Protein AF-A0ABD2PII7-F1 (afdb_monomer_lite)

Foldseek 3Di:
DDDDDQDDDPDPDDDGDPVNVVPFDWDPPPFTWGWDWDFDADPVGTDDTDIDTHGDPDDPPVVNVPPPDPDDDDDDD

Secondary structure (DSSP, 8-state):
--PPP----SSS--PPPHHHHHTSPEE-SSS-EEEEEE--EETTEE-PPEEEEEE-TT---TTGGG-----PPPPP-

pLDDT: mean 81.51, std 18.09, range [45.91, 95.94]

Sequence (77 aa):
MTFMRVYIGHESQCVVPSATLMGAHLDTTTKPAVLFRIAARNEKGYGPATQVRWLQDNLPTAQQANQAAPRKPPLAL

Organism: NCBI:txid1844966

InterPro domains:
  IPR013783 Immunoglobulin-like fold [G3DSA:2.60.40.10] (1-73)
  IPR043536 Host cell factor [PTHR46003] (1-73)

Radius of gyration: 20.08 Å; chains: 1; bounding box: 70×25×38 Å

Structure (mmCIF, N/CA/C/O backbone):
data_AF-A0ABD2PII7-F1
#
_entry.id   AF-A0ABD2PII7-F1
#
loop_
_atom_site.group_PDB
_atom_site.id
_atom_site.type_symbol
_atom_site.label_atom_id
_atom_site.label_alt_id
_atom_site.label_comp_id
_atom_site.label_asym_id
_atom_site.label_entity_id
_atom_site.label_seq_id
_atom_site.pdbx_PDB_ins_code
_atom_site.Cartn_x
_atom_site.Cartn_y
_atom_site.Cartn_z
_atom_site.occupancy
_atom_site.B_iso_or_equiv
_atom_site.auth_seq_id
_atom_site.auth_comp_id
_atom_site.auth_asym_id
_atom_site.auth_atom_id
_atom_site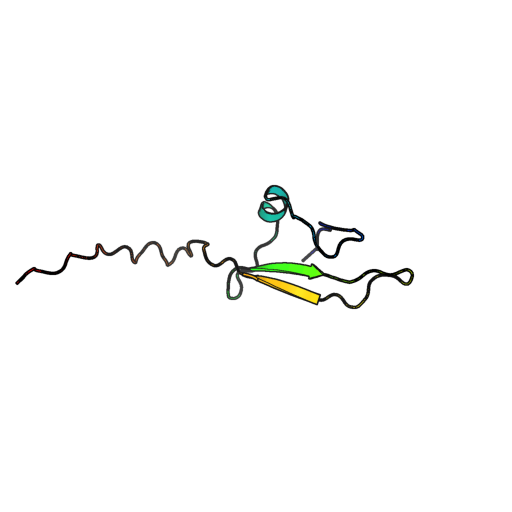.pdbx_PDB_model_num
ATOM 1 N N . MET A 1 1 ? 9.261 -1.258 12.484 1.00 62.31 1 MET A N 1
ATOM 2 C CA . MET A 1 1 ? 8.352 -1.834 11.467 1.00 62.31 1 MET A CA 1
ATOM 3 C C . MET A 1 1 ? 9.127 -2.021 10.178 1.00 62.31 1 MET A C 1
ATOM 5 O O . MET A 1 1 ? 9.811 -1.090 9.778 1.00 62.31 1 MET A O 1
ATOM 9 N N . THR A 1 2 ? 9.053 -3.204 9.567 1.00 82.19 2 THR A N 1
ATOM 10 C CA . THR A 1 2 ? 9.683 -3.487 8.268 1.00 82.19 2 THR A CA 1
ATOM 11 C C . THR A 1 2 ? 8.599 -3.593 7.199 1.00 82.19 2 THR A C 1
ATOM 13 O O . THR A 1 2 ? 7.505 -4.073 7.494 1.00 82.19 2 THR A O 1
ATOM 16 N N . PHE A 1 3 ? 8.876 -3.130 5.982 1.00 87.19 3 PHE A N 1
ATOM 17 C CA . PHE A 1 3 ? 7.946 -3.237 4.856 1.00 87.19 3 PHE A CA 1
ATOM 18 C C . PHE A 1 3 ? 8.313 -4.436 3.984 1.00 87.19 3 PHE A C 1
ATOM 20 O O . PHE A 1 3 ? 9.490 -4.677 3.718 1.00 87.19 3 PHE A O 1
ATOM 27 N N . MET A 1 4 ? 7.302 -5.151 3.492 1.00 91.31 4 MET A N 1
ATOM 28 C CA . MET A 1 4 ? 7.471 -6.182 2.472 1.00 91.31 4 MET A CA 1
ATOM 29 C C . MET A 1 4 ? 7.130 -5.607 1.098 1.00 91.31 4 MET A C 1
ATOM 31 O O . MET A 1 4 ? 6.160 -4.867 0.936 1.00 91.31 4 MET A O 1
ATOM 35 N N . ARG A 1 5 ? 7.926 -5.961 0.091 1.00 92.00 5 ARG A N 1
ATOM 36 C CA . ARG A 1 5 ? 7.658 -5.591 -1.297 1.00 92.00 5 ARG A CA 1
ATOM 37 C C . ARG A 1 5 ? 6.598 -6.520 -1.879 1.00 92.00 5 ARG A C 1
ATOM 39 O O . ARG A 1 5 ? 6.834 -7.717 -1.978 1.00 92.00 5 ARG A O 1
ATOM 46 N N . VAL A 1 6 ? 5.475 -5.946 -2.300 1.00 93.00 6 VAL A N 1
ATOM 47 C CA . VAL A 1 6 ? 4.343 -6.698 -2.871 1.00 93.00 6 VAL A CA 1
ATOM 48 C C . VAL A 1 6 ? 4.132 -6.444 -4.364 1.00 93.00 6 VAL A C 1
ATOM 50 O O . VAL A 1 6 ? 3.491 -7.248 -5.027 1.00 93.00 6 VAL A O 1
ATOM 53 N N . TYR A 1 7 ? 4.691 -5.357 -4.908 1.00 95.56 7 TYR A N 1
ATOM 54 C CA . TYR A 1 7 ? 4.565 -5.011 -6.322 1.00 95.56 7 TYR A CA 1
ATOM 55 C C . TYR A 1 7 ? 5.764 -4.202 -6.830 1.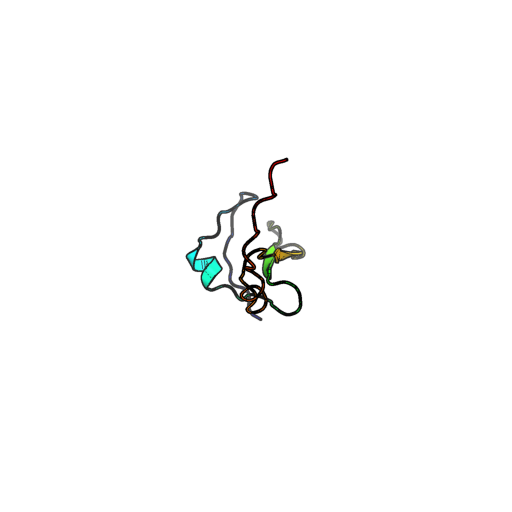00 95.56 7 TYR A C 1
ATOM 57 O O . TYR A 1 7 ? 6.216 -3.265 -6.170 1.00 95.56 7 TYR A O 1
ATOM 65 N N . ILE A 1 8 ? 6.258 -4.573 -8.013 1.00 92.94 8 ILE A N 1
ATOM 66 C CA . ILE A 1 8 ? 7.077 -3.748 -8.907 1.00 92.94 8 ILE A CA 1
ATOM 67 C C . ILE A 1 8 ? 6.576 -4.046 -10.316 1.00 92.94 8 ILE A C 1
ATOM 69 O O . ILE A 1 8 ? 6.701 -5.176 -10.780 1.00 92.94 8 ILE A O 1
ATOM 73 N N . GLY A 1 9 ? 6.058 -3.040 -11.007 1.00 91.94 9 GLY A N 1
ATOM 74 C CA . GLY A 1 9 ? 5.632 -3.184 -12.390 1.00 91.94 9 GLY A CA 1
ATOM 75 C C . GLY A 1 9 ? 5.482 -1.837 -13.077 1.00 91.94 9 GLY A C 1
ATOM 76 O O . GLY A 1 9 ? 5.621 -0.788 -12.447 1.00 91.94 9 GLY A O 1
ATOM 77 N N . HIS A 1 10 ? 5.258 -1.897 -14.386 1.00 90.00 10 HIS A N 1
ATOM 78 C CA . HIS A 1 10 ? 5.034 -0.721 -15.222 1.00 90.00 10 HIS A CA 1
ATOM 79 C C . HIS A 1 10 ? 3.599 -0.187 -15.086 1.00 90.00 10 HIS A C 1
ATOM 81 O O . HIS A 1 10 ? 3.376 1.015 -15.180 1.00 90.00 10 HIS A O 1
ATOM 87 N N . GLU A 1 11 ? 2.637 -1.075 -14.813 1.00 94.25 11 GLU A N 1
ATOM 88 C CA . GLU A 1 11 ? 1.237 -0.707 -14.604 1.00 94.25 11 GLU A CA 1
ATOM 89 C C . GLU A 1 11 ? 1.059 0.101 -13.313 1.00 94.25 11 GLU A C 1
ATOM 91 O O . GLU A 1 11 ? 1.702 -0.160 -12.290 1.00 94.25 11 GLU A O 1
ATOM 96 N N . SER A 1 12 ? 0.137 1.061 -13.327 1.00 91.38 12 SER A N 1
ATOM 97 C CA . SER A 1 12 ? -0.195 1.879 -12.152 1.00 91.38 12 SER A CA 1
ATOM 98 C C . SER A 1 12 ? -1.058 1.143 -11.119 1.00 91.38 12 SER A C 1
ATOM 100 O O . SER A 1 12 ? -1.369 1.699 -10.066 1.00 91.38 12 SER A O 1
ATOM 102 N N . GLN A 1 13 ? -1.425 -0.110 -11.396 1.00 94.31 13 GLN A N 1
ATOM 103 C CA . GLN A 1 13 ? -2.265 -0.943 -10.547 1.00 94.31 13 GLN A CA 1
ATOM 104 C C . GLN A 1 13 ? -1.727 -2.371 -10.437 1.00 94.31 13 GLN A C 1
ATOM 106 O O . GLN A 1 13 ? -1.062 -2.883 -11.335 1.00 94.31 13 GLN A O 1
ATOM 111 N N . CYS A 1 14 ? -2.059 -3.032 -9.332 1.00 94.94 14 CYS A N 1
ATOM 112 C CA . CYS A 1 14 ? -1.785 -4.446 -9.115 1.00 94.94 14 CYS A CA 1
ATOM 113 C C . CYS A 1 14 ? -2.820 -5.043 -8.159 1.00 94.94 14 CYS A C 1
ATOM 115 O O . CYS A 1 14 ? -3.480 -4.317 -7.413 1.00 94.94 14 CYS A O 1
ATOM 117 N N . VAL A 1 15 ? -2.936 -6.370 -8.158 1.00 95.94 15 VAL A N 1
ATOM 118 C CA . VAL A 1 15 ? -3.742 -7.102 -7.176 1.00 95.94 15 VAL A CA 1
ATOM 119 C C . VAL A 1 15 ? -2.802 -7.707 -6.144 1.00 95.94 15 VAL A C 1
ATOM 121 O O . VAL A 1 15 ? -1.896 -8.461 -6.495 1.00 95.94 15 VAL A O 1
ATOM 124 N N . VAL A 1 16 ? -3.023 -7.391 -4.868 1.00 94.75 16 VAL A N 1
ATOM 125 C CA . VAL A 1 16 ? -2.278 -8.005 -3.764 1.00 94.75 16 VAL A CA 1
ATOM 126 C C . VAL A 1 16 ? -3.012 -9.279 -3.330 1.00 94.75 16 VAL A C 1
ATOM 128 O O . VAL A 1 16 ? -4.189 -9.196 -2.971 1.00 94.75 16 VAL A O 1
ATOM 131 N N . PRO A 1 17 ? -2.360 -10.456 -3.341 1.00 95.00 17 PRO A N 1
ATOM 132 C CA . PRO A 1 17 ? -2.995 -11.700 -2.920 1.00 95.00 17 PRO A CA 1
ATOM 133 C C . PRO A 1 17 ? -3.462 -11.656 -1.462 1.00 95.00 17 PRO A C 1
ATOM 135 O O . PRO A 1 17 ? -2.774 -11.123 -0.588 1.00 95.00 17 PRO A O 1
ATOM 138 N N . SER 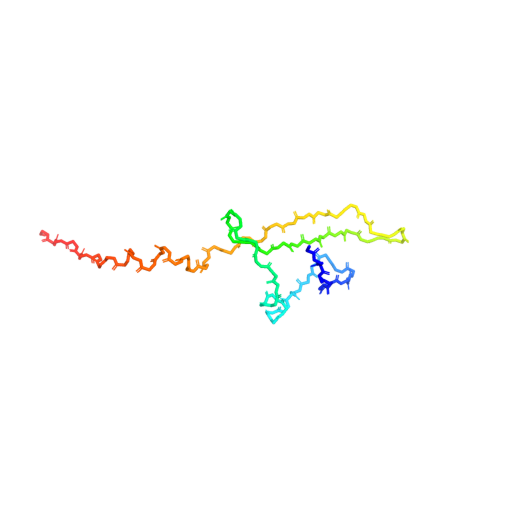A 1 18 ? -4.595 -12.302 -1.176 1.00 92.56 18 SER A N 1
ATOM 139 C CA . SER A 1 18 ? -5.157 -12.369 0.181 1.00 92.56 18 SER A CA 1
ATOM 140 C C . SER A 1 18 ? -4.173 -12.965 1.198 1.00 92.56 18 SER A C 1
ATOM 142 O O . SER A 1 18 ? -4.020 -12.416 2.285 1.00 92.56 18 SER A O 1
ATOM 144 N N . ALA A 1 19 ? -3.413 -13.999 0.820 1.00 93.94 19 ALA A N 1
ATOM 145 C CA . ALA A 1 19 ? -2.389 -14.596 1.682 1.00 93.94 19 ALA A CA 1
ATOM 146 C C . ALA A 1 19 ? -1.317 -13.581 2.130 1.00 93.94 19 ALA A C 1
ATOM 148 O O . ALA A 1 19 ? -0.895 -13.581 3.285 1.00 93.94 19 ALA A O 1
ATOM 149 N N . THR A 1 20 ? -0.909 -12.675 1.236 1.00 93.00 20 THR A N 1
ATOM 150 C CA . THR A 1 20 ? 0.036 -11.594 1.544 1.00 93.00 20 THR A CA 1
ATOM 151 C C . THR A 1 20 ? -0.581 -10.573 2.500 1.00 93.00 20 THR A C 1
ATOM 153 O O . THR A 1 20 ? 0.092 -10.117 3.422 1.00 93.00 20 THR A O 1
ATOM 156 N N . LEU A 1 21 ? -1.861 -10.239 2.307 1.00 91.81 21 LEU A N 1
ATOM 157 C CA . LEU A 1 21 ? -2.598 -9.322 3.182 1.00 91.81 21 LEU A CA 1
ATOM 158 C C . LEU A 1 21 ? -2.817 -9.904 4.584 1.00 91.81 21 LEU A C 1
ATOM 160 O O . LEU A 1 21 ? -2.706 -9.170 5.558 1.00 91.81 21 LEU A O 1
ATOM 164 N N . MET A 1 22 ? -3.069 -11.211 4.706 1.00 89.81 22 MET A N 1
ATOM 165 C CA . MET A 1 22 ? -3.242 -11.883 6.001 1.00 89.81 22 MET A CA 1
ATOM 166 C C . MET A 1 22 ? -1.980 -11.839 6.872 1.00 89.81 22 MET A C 1
ATOM 168 O O . MET A 1 22 ? -2.081 -11.764 8.092 1.00 89.81 22 MET A O 1
ATOM 172 N N . GLY A 1 23 ? -0.797 -11.888 6.254 1.00 89.06 23 GLY A N 1
ATOM 173 C CA . GLY A 1 23 ? 0.484 -11.758 6.955 1.00 89.06 23 GLY A CA 1
ATOM 174 C C . GLY A 1 23 ? 0.905 -10.310 7.226 1.00 89.06 23 GLY A C 1
ATOM 175 O O . GLY A 1 23 ? 1.943 -10.085 7.850 1.00 89.06 23 GLY A O 1
ATOM 176 N N . ALA A 1 24 ? 0.150 -9.321 6.740 1.00 92.12 24 ALA A N 1
ATOM 177 C CA . ALA A 1 24 ? 0.476 -7.917 6.933 1.00 92.12 24 ALA A CA 1
ATOM 178 C C . ALA A 1 24 ? 0.158 -7.467 8.366 1.00 92.12 24 ALA A C 1
ATOM 180 O O . ALA A 1 24 ? -0.830 -7.873 8.974 1.00 92.12 24 ALA A O 1
ATOM 181 N N . HIS A 1 25 ? 0.994 -6.581 8.904 1.00 90.94 25 HIS A N 1
ATOM 182 C CA . HIS A 1 25 ? 0.747 -6.000 10.216 1.00 90.94 25 HIS A CA 1
ATOM 183 C C . HIS A 1 25 ? -0.416 -4.999 10.162 1.00 90.94 25 HIS A C 1
ATOM 185 O O . HIS A 1 25 ? -0.423 -4.088 9.329 1.00 90.94 25 HIS A O 1
ATOM 191 N N . LEU A 1 26 ? -1.364 -5.155 11.085 1.00 91.56 26 LEU A N 1
ATOM 192 C CA . LEU A 1 26 ? -2.507 -4.267 11.257 1.00 91.56 26 LEU A CA 1
ATOM 193 C C . LEU A 1 26 ? -2.205 -3.237 12.352 1.00 91.56 26 LEU A C 1
ATOM 195 O O . LEU A 1 26 ? -2.010 -3.603 13.508 1.00 91.56 26 LEU A O 1
ATOM 199 N N . ASP A 1 27 ? -2.194 -1.953 12.001 1.00 90.25 27 ASP A N 1
ATOM 200 C CA . ASP A 1 27 ? -2.064 -0.869 12.977 1.00 90.25 27 ASP A CA 1
ATOM 201 C C . ASP A 1 27 ? -3.414 -0.612 13.654 1.00 90.25 27 ASP A C 1
ATOM 203 O O . ASP A 1 27 ? -4.367 -0.173 13.007 1.00 90.25 27 ASP A O 1
ATOM 207 N N . THR A 1 28 ? -3.481 -0.866 14.960 1.00 90.88 28 THR A N 1
ATOM 208 C CA . THR A 1 28 ? -4.684 -0.722 15.792 1.00 90.88 28 THR A CA 1
ATOM 209 C C . THR A 1 28 ? -4.631 0.481 16.738 1.00 90.88 28 THR A C 1
ATOM 211 O O . THR A 1 28 ? -5.445 0.562 17.650 1.00 90.88 28 THR A O 1
ATOM 214 N N . THR A 1 29 ? -3.690 1.417 16.556 1.00 88.31 29 THR A N 1
ATOM 215 C CA . THR A 1 29 ? -3.507 2.570 17.466 1.00 88.31 29 THR A CA 1
ATOM 216 C C . THR A 1 29 ? -4.728 3.498 17.495 1.00 88.31 29 THR A C 1
ATOM 218 O O . THR A 1 29 ? -5.021 4.124 18.508 1.00 88.31 29 THR A O 1
ATOM 221 N N . THR A 1 30 ? -5.450 3.596 16.376 1.00 84.81 30 THR A N 1
ATOM 222 C CA . THR A 1 30 ? -6.709 4.348 16.265 1.00 84.81 30 THR A CA 1
ATOM 223 C C . THR A 1 30 ? -7.780 3.471 15.620 1.00 84.81 30 THR A C 1
ATOM 225 O O . THR A 1 30 ? -8.433 2.683 16.296 1.00 84.81 30 THR A O 1
ATOM 228 N N . LYS A 1 31 ? -7.925 3.552 14.295 1.00 88.69 31 LYS A N 1
ATOM 229 C CA . LYS A 1 31 ? -8.764 2.667 13.490 1.00 88.69 31 LYS A CA 1
ATOM 230 C C . LYS A 1 31 ? -7.886 1.604 12.821 1.00 88.69 31 LYS A C 1
ATOM 232 O O . LYS A 1 31 ? -6.894 2.000 12.192 1.00 88.69 31 LYS A O 1
ATOM 237 N N . PRO A 1 32 ? -8.247 0.307 12.921 1.00 91.88 32 PRO A N 1
ATOM 238 C CA . PRO A 1 32 ? -7.505 -0.780 12.297 1.00 91.88 32 PRO A CA 1
ATOM 239 C C . PRO A 1 32 ? -7.219 -0.505 10.822 1.00 91.88 32 PRO A C 1
ATOM 241 O O . PRO A 1 32 ? -8.143 -0.280 10.037 1.00 91.88 32 PRO A O 1
ATOM 244 N N . ALA A 1 33 ? -5.941 -0.487 10.449 1.00 94.25 33 ALA A N 1
ATOM 245 C CA . ALA A 1 33 ? -5.527 -0.200 9.083 1.00 94.25 33 ALA A CA 1
ATOM 246 C C . ALA A 1 33 ? -4.261 -0.957 8.683 1.00 94.25 33 ALA A C 1
ATOM 248 O O . ALA A 1 33 ? -3.340 -1.123 9.482 1.00 94.25 33 ALA A O 1
ATOM 249 N N . VAL A 1 34 ? -4.191 -1.357 7.415 1.00 93.88 34 VAL A N 1
ATOM 250 C CA . VAL A 1 34 ? -2.953 -1.848 6.798 1.00 93.88 34 VAL A CA 1
ATOM 251 C C . VAL A 1 34 ? -2.213 -0.657 6.190 1.00 93.88 34 VAL A C 1
ATOM 253 O O . VAL A 1 34 ? -2.819 0.175 5.511 1.00 93.88 34 VAL A O 1
ATOM 256 N N . LEU A 1 35 ? -0.908 -0.549 6.441 1.00 94.25 35 LEU A N 1
ATOM 257 C CA . LEU A 1 35 ? -0.082 0.541 5.918 1.00 94.25 35 LEU A CA 1
ATOM 258 C C . LEU A 1 35 ? 0.603 0.123 4.613 1.00 94.25 35 LEU A C 1
ATOM 260 O O . LEU A 1 35 ? 1.414 -0.801 4.599 1.00 94.25 35 LEU A O 1
ATOM 264 N N . PHE A 1 36 ? 0.349 0.868 3.538 1.00 95.44 36 PHE A N 1
ATOM 265 C CA . PHE A 1 36 ? 1.044 0.723 2.260 1.00 95.44 36 PHE A CA 1
ATOM 266 C C . PHE A 1 36 ? 2.021 1.876 2.034 1.00 95.44 36 PHE A C 1
ATOM 268 O O . PHE A 1 36 ? 1.699 3.037 2.278 1.00 95.44 36 PHE A O 1
ATOM 275 N N . ARG A 1 37 ? 3.214 1.558 1.528 1.00 95.44 37 ARG A N 1
ATOM 276 C CA . ARG A 1 37 ? 4.213 2.521 1.044 1.00 95.44 37 ARG A CA 1
ATOM 277 C C . ARG A 1 37 ? 4.261 2.430 -0.475 1.00 95.44 37 ARG A C 1
ATOM 279 O O . ARG A 1 37 ? 4.639 1.389 -1.005 1.00 95.44 37 ARG A O 1
ATOM 286 N N . ILE A 1 38 ? 3.891 3.506 -1.160 1.00 95.56 38 ILE A N 1
ATOM 287 C CA . ILE A 1 38 ? 3.836 3.564 -2.624 1.00 95.56 38 ILE A CA 1
ATOM 288 C C . ILE A 1 38 ? 4.795 4.649 -3.098 1.00 95.56 38 ILE A C 1
ATOM 290 O O . ILE A 1 38 ? 4.763 5.769 -2.594 1.00 95.56 38 ILE A O 1
ATOM 294 N N . ALA A 1 39 ? 5.649 4.321 -4.060 1.00 95.44 39 ALA A N 1
ATOM 295 C CA . ALA A 1 39 ? 6.553 5.271 -4.690 1.00 95.44 39 ALA A CA 1
ATOM 296 C C . ALA A 1 39 ? 6.588 5.015 -6.196 1.00 95.44 39 ALA A C 1
ATOM 298 O O . ALA A 1 39 ? 6.677 3.865 -6.629 1.00 95.44 39 ALA A O 1
ATOM 299 N N . ALA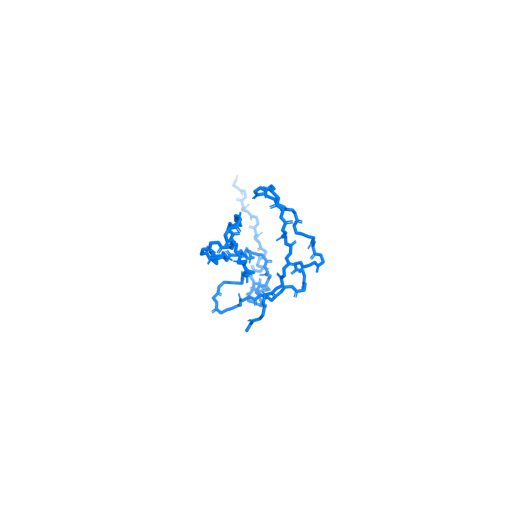 A 1 40 ? 6.553 6.086 -6.985 1.00 94.50 40 ALA A N 1
ATOM 300 C CA . ALA A 1 40 ? 6.800 5.999 -8.417 1.00 94.50 40 ALA A CA 1
ATOM 301 C C . ALA A 1 40 ? 8.285 5.703 -8.669 1.00 94.50 40 ALA A C 1
ATOM 303 O O . ALA A 1 40 ? 9.149 6.243 -7.974 1.00 94.50 40 ALA A O 1
ATOM 304 N N . ARG A 1 41 ? 8.579 4.860 -9.663 1.00 92.19 41 ARG A N 1
ATOM 305 C CA . ARG A 1 41 ? 9.944 4.526 -10.081 1.00 92.19 41 ARG A CA 1
ATOM 306 C C . ARG A 1 41 ? 10.216 5.074 -11.478 1.00 92.19 41 ARG A C 1
ATOM 308 O O . ARG A 1 41 ? 9.399 4.890 -12.371 1.00 92.19 41 ARG A O 1
ATOM 315 N N . ASN A 1 42 ? 11.384 5.675 -11.671 1.00 91.81 42 ASN A N 1
ATOM 316 C CA . ASN A 1 42 ? 11.956 5.976 -12.983 1.00 91.81 42 ASN A CA 1
ATOM 317 C C . ASN A 1 42 ? 13.417 5.487 -13.053 1.00 91.81 42 ASN A C 1
ATOM 319 O O . ASN A 1 42 ? 13.894 4.783 -12.159 1.00 91.81 42 ASN A O 1
ATOM 323 N N . GLU A 1 43 ? 14.138 5.861 -14.109 1.00 92.88 43 GLU A N 1
ATOM 324 C CA . GLU A 1 43 ? 15.547 5.495 -14.323 1.00 92.88 43 GLU A CA 1
ATOM 325 C C . GLU A 1 43 ? 16.486 5.995 -13.213 1.00 92.88 43 GLU A C 1
ATOM 327 O O . GLU A 1 43 ? 17.505 5.370 -12.936 1.00 92.88 43 GLU A O 1
ATOM 332 N N . LYS A 1 44 ? 16.124 7.089 -12.530 1.00 90.75 44 LYS A N 1
ATOM 333 C CA . LYS A 1 44 ? 16.895 7.669 -11.419 1.00 90.75 44 LYS A CA 1
ATOM 334 C C . LYS A 1 44 ? 16.590 7.009 -10.070 1.00 90.75 44 LYS A C 1
ATOM 336 O O . LYS A 1 44 ? 17.272 7.295 -9.090 1.00 90.75 44 LYS A O 1
ATOM 341 N N . GLY A 1 45 ? 15.581 6.138 -10.004 1.00 93.31 45 GLY A N 1
ATOM 342 C CA . GLY A 1 45 ? 15.188 5.415 -8.796 1.00 93.31 45 GLY A CA 1
ATOM 343 C C . GLY A 1 45 ? 13.739 5.663 -8.385 1.00 93.31 45 GLY A C 1
ATOM 344 O O . GLY A 1 45 ? 12.878 5.955 -9.214 1.00 93.31 45 GLY A O 1
ATOM 345 N N . TYR A 1 46 ? 13.457 5.489 -7.094 1.00 94.88 46 TYR A N 1
ATOM 346 C CA . TYR A 1 46 ? 12.137 5.753 -6.523 1.00 94.88 46 TYR A CA 1
ATOM 347 C C . TYR A 1 46 ? 12.030 7.214 -6.084 1.00 94.88 46 TYR A C 1
ATOM 349 O O . TYR A 1 46 ? 12.940 7.743 -5.449 1.00 94.88 46 TYR A O 1
ATOM 357 N N . GLY A 1 47 ? 10.905 7.852 -6.399 1.00 94.50 47 GLY A N 1
ATOM 358 C CA . GLY A 1 47 ? 10.556 9.156 -5.849 1.00 94.50 47 GLY A CA 1
ATOM 359 C C . GLY A 1 47 ? 10.167 9.088 -4.363 1.00 94.50 47 GLY A C 1
ATOM 360 O O . GLY A 1 47 ? 10.265 8.033 -3.728 1.00 94.50 47 GLY A O 1
ATOM 361 N N . PRO A 1 48 ? 9.684 10.205 -3.794 1.00 95.31 48 PRO A N 1
ATOM 362 C CA . PRO A 1 48 ? 9.163 10.242 -2.432 1.00 95.31 48 PRO A CA 1
ATOM 363 C C . PRO A 1 48 ? 8.044 9.218 -2.233 1.00 95.31 48 PRO A C 1
ATOM 365 O O . PRO A 1 48 ? 7.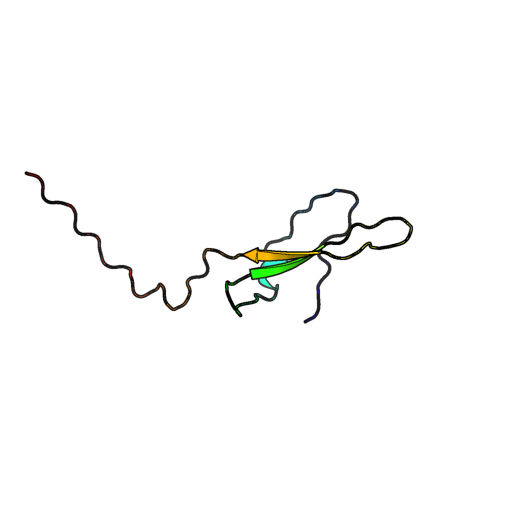121 9.123 -3.042 1.00 95.31 48 PRO A O 1
ATOM 368 N N . ALA A 1 49 ? 8.128 8.446 -1.150 1.00 95.06 49 ALA A N 1
ATOM 369 C CA . ALA A 1 49 ? 7.164 7.389 -0.887 1.00 95.06 49 ALA A CA 1
ATOM 370 C C . ALA A 1 49 ? 5.981 7.892 -0.054 1.00 95.06 49 ALA A C 1
ATOM 372 O O . ALA A 1 49 ? 6.155 8.333 1.086 1.00 95.06 49 ALA A O 1
ATOM 373 N N . THR A 1 50 ? 4.777 7.726 -0.585 1.00 95.88 50 THR A N 1
ATOM 374 C CA . THR A 1 50 ? 3.514 8.039 0.082 1.00 95.88 50 THR A CA 1
ATOM 375 C C . THR A 1 50 ? 3.093 6.887 0.984 1.00 95.88 50 THR A C 1
ATOM 377 O O . THR A 1 50 ? 3.136 5.723 0.579 1.00 95.88 50 THR A O 1
ATOM 380 N N . GLN A 1 51 ? 2.682 7.204 2.213 1.00 95.25 51 GLN A N 1
ATOM 381 C CA . GLN A 1 51 ? 2.104 6.234 3.139 1.00 95.25 51 GLN A CA 1
ATOM 382 C C . GLN A 1 51 ? 0.577 6.298 3.074 1.00 95.25 51 GLN A C 1
ATOM 384 O O . GLN A 1 51 ? -0.015 7.338 3.351 1.00 95.25 51 GLN A O 1
ATOM 389 N N . VAL A 1 52 ? -0.055 5.177 2.744 1.00 95.31 52 VAL A N 1
ATOM 390 C CA . VAL A 1 52 ? -1.509 5.038 2.634 1.00 95.31 52 VAL A CA 1
ATOM 391 C C . VAL A 1 52 ? -2.008 4.126 3.751 1.00 95.31 52 VAL A C 1
ATOM 393 O O . VAL A 1 52 ? -1.466 3.042 3.956 1.00 95.31 52 VAL A O 1
ATOM 396 N N . ARG A 1 53 ? -3.040 4.561 4.481 1.00 94.94 53 ARG A N 1
ATOM 397 C CA . ARG A 1 53 ? -3.723 3.757 5.507 1.00 94.94 53 ARG A CA 1
ATOM 398 C C . ARG A 1 53 ? -4.983 3.143 4.907 1.00 94.94 53 ARG A C 1
ATOM 400 O O . ARG A 1 53 ? -5.956 3.854 4.675 1.00 94.94 53 ARG A O 1
ATOM 407 N N . TRP A 1 54 ? -4.975 1.837 4.679 1.00 94.50 54 TRP A N 1
ATOM 408 C CA . TRP A 1 54 ? -6.143 1.108 4.197 1.00 94.50 54 TRP A CA 1
ATOM 409 C C . TRP A 1 54 ? -6.975 0.603 5.379 1.00 94.50 54 TRP A C 1
ATOM 411 O O . TRP A 1 54 ? -6.626 -0.393 6.019 1.00 94.50 54 TRP A O 1
ATOM 421 N N . LEU A 1 55 ? -8.035 1.347 5.702 1.00 93.38 55 LEU A N 1
ATOM 422 C CA . LEU A 1 55 ? -8.902 1.094 6.853 1.00 93.38 55 LEU A CA 1
ATOM 423 C C . LEU A 1 55 ? -9.652 -0.229 6.687 1.00 93.38 55 LEU A C 1
ATOM 425 O O . LEU A 1 55 ? -10.151 -0.539 5.610 1.00 93.38 55 LEU A O 1
ATOM 429 N N . GLN A 1 56 ? -9.738 -0.991 7.769 1.00 91.38 56 GLN A N 1
ATOM 430 C CA . GLN A 1 56 ? -10.511 -2.221 7.831 1.00 91.38 56 GLN A CA 1
ATOM 431 C C . GLN A 1 56 ? -11.798 -1.929 8.610 1.00 91.38 56 GLN A C 1
ATOM 433 O O . GLN A 1 56 ? -11.799 -1.908 9.840 1.00 91.38 56 GLN A O 1
ATOM 438 N N . ASP A 1 57 ? -12.885 -1.645 7.891 1.00 74.56 57 ASP A N 1
ATOM 439 C CA . ASP A 1 57 ? -14.151 -1.169 8.474 1.00 74.56 57 ASP A CA 1
ATOM 440 C C . ASP A 1 57 ? -14.928 -2.240 9.268 1.00 74.56 57 ASP A C 1
ATOM 442 O O . ASP A 1 57 ? -15.857 -1.907 9.999 1.00 74.56 57 ASP A O 1
ATOM 446 N N . ASN A 1 58 ? -14.515 -3.511 9.186 1.00 59.69 58 ASN A N 1
ATOM 447 C CA . ASN A 1 58 ? -15.323 -4.656 9.617 1.00 59.69 58 ASN A CA 1
ATOM 448 C C . ASN A 1 58 ? -14.587 -5.696 10.477 1.00 59.69 58 ASN A C 1
ATOM 450 O O . ASN A 1 58 ? -15.075 -6.820 10.602 1.00 59.69 58 ASN A O 1
ATOM 454 N N . LEU A 1 59 ? -13.448 -5.379 11.102 1.00 56.44 59 LEU A N 1
ATOM 455 C CA . LEU A 1 59 ? -13.025 -6.264 12.192 1.00 56.44 59 LEU A CA 1
ATOM 456 C C . LEU A 1 59 ? -14.048 -6.106 13.316 1.00 56.44 59 LEU A C 1
ATOM 458 O O . LEU A 1 59 ? -14.259 -4.967 13.746 1.00 56.44 59 LEU A O 1
ATOM 462 N N . PRO A 1 60 ? -14.6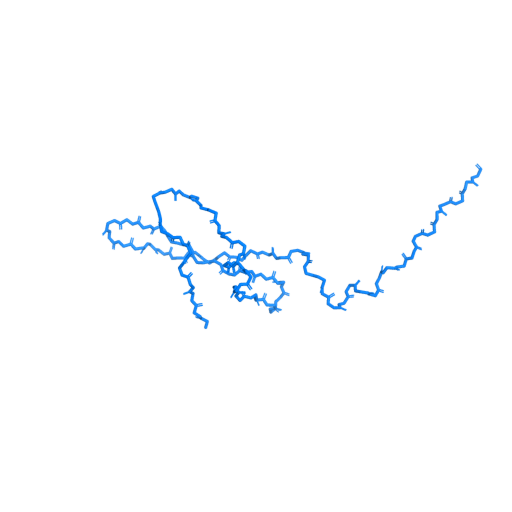77 -7.193 13.801 1.00 51.84 60 PRO A N 1
ATOM 463 C CA . PRO A 1 60 ? -15.429 -7.119 15.033 1.00 51.84 60 PRO A CA 1
ATOM 464 C C . PRO A 1 60 ? -14.424 -6.687 16.092 1.00 51.84 60 PRO A C 1
ATOM 466 O O . PRO A 1 60 ? -13.598 -7.465 16.568 1.00 51.84 60 PRO A O 1
ATOM 469 N N . THR A 1 61 ? -14.450 -5.404 16.434 1.00 48.16 61 THR A N 1
ATOM 470 C CA . THR A 1 61 ? -13.883 -4.969 17.696 1.00 48.16 61 THR A CA 1
ATOM 471 C C . THR A 1 61 ? -14.573 -5.838 18.736 1.00 48.16 61 THR A C 1
ATOM 473 O O . THR A 1 61 ? -15.792 -6.019 18.686 1.00 48.16 61 THR A O 1
ATOM 476 N N . ALA A 1 62 ? -13.821 -6.392 19.686 1.00 54.00 62 ALA A N 1
ATOM 477 C CA . ALA A 1 62 ? -14.389 -7.179 20.784 1.00 54.00 62 ALA A CA 1
ATOM 478 C C . ALA A 1 62 ? -15.484 -6.412 21.573 1.00 54.00 62 ALA A C 1
ATOM 480 O O . ALA A 1 62 ? -16.164 -6.982 22.417 1.00 54.00 62 ALA A O 1
ATOM 481 N N . GLN A 1 63 ? -15.691 -5.124 21.274 1.00 47.66 63 GLN A N 1
ATOM 482 C CA . GLN A 1 63 ? -16.740 -4.256 21.796 1.00 47.66 63 GLN A CA 1
ATOM 483 C C . GLN A 1 63 ? -18.089 -4.332 21.046 1.00 47.66 63 GLN A C 1
ATOM 485 O O . GLN A 1 63 ? -19.097 -3.911 21.606 1.00 47.66 63 GLN A O 1
ATOM 490 N N . GLN A 1 64 ? -18.166 -4.880 19.825 1.00 45.91 64 GLN A N 1
ATOM 491 C CA . GLN A 1 64 ? -19.428 -4.975 19.061 1.00 45.91 64 GLN A CA 1
ATOM 492 C C . GLN A 1 64 ? -20.216 -6.274 19.289 1.00 45.91 64 GLN A C 1
ATOM 494 O O . GLN A 1 64 ? -21.368 -6.368 18.870 1.00 45.91 64 GLN A O 1
ATOM 499 N N . ALA A 1 65 ? -19.666 -7.239 20.031 1.00 47.44 65 ALA A N 1
ATOM 500 C CA . ALA A 1 65 ? -20.390 -8.453 20.419 1.00 47.44 65 ALA A CA 1
ATOM 501 C C . ALA A 1 65 ? -21.532 -8.204 21.432 1.00 47.44 65 ALA A C 1
ATOM 503 O O . ALA A 1 65 ? -22.303 -9.119 21.702 1.00 47.44 65 ALA A O 1
ATOM 504 N N . ASN A 1 66 ? -21.677 -6.985 21.977 1.00 48.31 66 ASN A N 1
ATOM 505 C CA . ASN A 1 66 ? -22.636 -6.694 23.051 1.00 48.31 66 ASN A CA 1
ATOM 506 C C . ASN A 1 66 ? -23.841 -5.815 22.647 1.00 48.31 66 ASN A C 1
ATOM 508 O O . ASN A 1 66 ? -24.547 -5.319 23.519 1.00 48.31 66 ASN A O 1
ATOM 512 N N . GLN A 1 67 ? -24.094 -5.583 21.349 1.00 50.72 67 GLN A N 1
ATOM 513 C CA . GLN A 1 67 ? -25.241 -4.768 20.888 1.00 50.72 67 GLN A CA 1
ATOM 514 C C . GLN A 1 67 ? -26.149 -5.459 19.858 1.00 50.72 67 GLN A C 1
ATOM 516 O O . GLN A 1 67 ? -26.886 -4.802 19.125 1.00 50.72 67 GLN A O 1
ATOM 521 N N . ALA A 1 68 ? -26.182 -6.791 19.835 1.00 48.75 68 ALA A N 1
ATOM 522 C CA . ALA A 1 68 ? -27.239 -7.519 19.135 1.00 48.75 68 ALA A CA 1
ATOM 523 C C . ALA A 1 68 ? -28.500 -7.621 20.017 1.00 48.75 68 ALA A C 1
ATOM 525 O O . ALA A 1 68 ? -28.903 -8.705 20.430 1.00 48.75 68 ALA A O 1
ATOM 526 N N . ALA A 1 69 ? -29.125 -6.484 20.339 1.00 56.06 69 ALA A N 1
ATOM 527 C CA . ALA A 1 69 ? -30.472 -6.492 20.904 1.00 56.06 69 ALA A CA 1
ATOM 528 C C . ALA A 1 69 ? -31.486 -6.803 19.781 1.00 56.06 69 ALA A C 1
ATOM 530 O O . ALA A 1 69 ? -31.431 -6.167 18.721 1.00 56.06 69 ALA A O 1
ATOM 531 N N . PRO A 1 70 ? -32.414 -7.760 19.966 1.00 51.72 70 PRO A N 1
ATOM 532 C CA . PRO A 1 70 ? -33.380 -8.113 18.936 1.00 51.72 70 PRO A CA 1
ATOM 533 C C . PRO A 1 70 ? -34.357 -6.950 18.742 1.00 51.72 70 PRO A C 1
ATOM 535 O O . PRO A 1 70 ? -35.053 -6.538 19.672 1.00 51.72 70 PRO A O 1
ATOM 538 N N . ARG A 1 71 ? -34.410 -6.398 17.525 1.00 54.25 71 ARG A N 1
ATOM 539 C CA . ARG A 1 71 ? -35.401 -5.380 17.158 1.00 54.25 71 ARG A CA 1
ATOM 540 C C . ARG A 1 71 ? -36.786 -6.029 17.185 1.00 54.25 71 ARG A C 1
ATOM 542 O O . ARG A 1 71 ? -37.076 -6.889 16.357 1.00 54.25 71 ARG A O 1
ATOM 549 N N . LYS A 1 72 ? -37.626 -5.641 18.148 1.00 51.41 72 LYS A N 1
ATOM 550 C CA . LYS A 1 72 ? -39.045 -6.030 18.186 1.00 51.41 72 LYS A CA 1
ATOM 551 C C . LYS A 1 72 ? -39.775 -5.375 16.998 1.00 51.41 72 LYS A C 1
ATOM 553 O O . LYS A 1 72 ? -39.519 -4.197 16.742 1.00 51.41 72 LYS A O 1
ATOM 558 N N . PRO A 1 73 ? -40.647 -6.094 16.268 1.00 52.72 73 PRO A N 1
ATOM 559 C CA . PRO A 1 73 ? -41.396 -5.516 15.155 1.00 52.72 73 PRO A CA 1
ATOM 560 C C . PRO A 1 73 ? -42.453 -4.510 15.654 1.00 52.72 73 PRO A C 1
ATOM 562 O O . PRO A 1 73 ? -42.928 -4.642 16.786 1.00 52.72 73 PRO A O 1
ATOM 565 N N . PRO A 1 74 ? -42.808 -3.493 14.845 1.00 54.03 74 PRO A N 1
ATOM 566 C CA . PRO A 1 74 ? -43.768 -2.468 15.244 1.00 54.03 74 PRO A CA 1
ATOM 567 C C . PRO A 1 74 ? -45.191 -3.045 15.299 1.00 54.03 74 PRO A C 1
ATOM 569 O O . PRO A 1 74 ? -45.570 -3.846 14.445 1.00 54.03 74 PRO A O 1
ATOM 572 N N . LEU A 1 75 ? -45.971 -2.643 16.310 1.00 53.53 75 LEU A N 1
ATOM 573 C CA . LEU A 1 75 ? -47.391 -2.987 16.410 1.00 53.53 75 LEU A CA 1
ATOM 574 C C . LEU A 1 75 ? -48.165 -2.356 15.243 1.00 53.53 75 LEU A C 1
ATOM 576 O O . LEU A 1 75 ? -48.060 -1.151 15.014 1.00 53.53 75 LEU A O 1
ATOM 580 N N . ALA A 1 76 ? -48.938 -3.177 14.534 1.00 52.12 76 ALA A N 1
ATOM 581 C CA . ALA A 1 76 ? -49.944 -2.725 13.581 1.00 52.12 76 ALA A CA 1
ATOM 582 C C . ALA A 1 76 ? -51.134 -2.103 14.336 1.00 52.12 76 ALA A C 1
ATOM 584 O O . ALA A 1 76 ? -51.542 -2.643 15.369 1.00 52.12 76 ALA A O 1
ATOM 585 N N . LEU A 1 77 ? -51.648 -0.980 13.823 1.00 58.12 77 LEU A N 1
ATOM 586 C CA . LEU A 1 77 ? -52.925 -0.375 14.216 1.00 58.12 77 LEU A CA 1
ATOM 587 C C . LEU A 1 77 ? -54.017 -0.836 13.246 1.00 58.12 77 LEU A C 1
ATOM 589 O O . LEU A 1 77 ? -53.718 -0.857 12.029 1.00 58.12 77 LEU A O 1
#